Protein AF-A0A6A7A3P0-F1 (afdb_monomer)

Radius of gyration: 21.35 Å; Cα contacts (8 Å, |Δi|>4): 61; chains: 1; bounding box: 45×29×54 Å

pLDDT: mean 90.36, std 6.96, range [59.25, 97.75]

Secondary structure (DSSP, 8-state):
--HHHHHHHHHHTS-TTS---HHHHHHHTT--HHHHHHHHTTSS--HHHHHHHH-SS-HHHHHHHHHHHHHHHHTT-PPPHHHHHHHHHHHHTS-----

Nearest PDB structures (foldseek):
  2k9s-assembly1_A  TM=3.422E-01  e=1.144E+00  Escherichia coli K-12
  3f21-assembly1_B  TM=6.259E-01  e=5.442E+00  Homo sapiens
  3irq-assembly1_D  TM=6.171E-01  e=5.442E+00  Homo sapiens
  6twr-assembly1_B  TM=2.546E-01  e=6.135E+00  Bacillus subtilis

Structure (mmCIF, N/CA/C/O backbone):
data_AF-A0A6A7A3P0-F1
#
_entry.id   AF-A0A6A7A3P0-F1
#
loop_
_atom_site.group_PDB
_atom_site.id
_atom_site.type_symbol
_atom_site.label_atom_id
_atom_site.label_alt_id
_atom_site.label_comp_id
_atom_site.label_asym_id
_atom_site.label_entity_id
_atom_site.label_seq_id
_atom_site.pdbx_PDB_ins_code
_atom_site.Cartn_x
_atom_site.Cartn_y
_atom_site.Cartn_z
_atom_site.occupancy
_atom_site.B_iso_or_equiv
_atom_site.auth_seq_id
_atom_site.auth_comp_id
_atom_site.auth_asym_id
_atom_site.auth_atom_id
_atom_site.pdbx_PDB_model_num
ATOM 1 N N . MET A 1 1 ? -17.240 3.468 -0.785 1.00 70.06 1 MET A N 1
ATOM 2 C CA . MET A 1 1 ? -15.979 3.125 -0.093 1.00 70.06 1 MET A CA 1
ATOM 3 C C . MET A 1 1 ? -16.087 1.672 0.376 1.00 70.06 1 MET A C 1
ATOM 5 O O . MET A 1 1 ? -17.043 1.008 -0.001 1.00 70.06 1 MET A O 1
ATOM 9 N N . ASP A 1 2 ? -15.097 1.121 1.087 1.00 85.31 2 ASP A N 1
ATOM 10 C CA . ASP A 1 2 ? -15.272 -0.159 1.800 1.00 85.31 2 ASP A CA 1
ATOM 11 C C . ASP A 1 2 ? -16.327 0.060 2.909 1.00 85.31 2 ASP A C 1
ATOM 13 O O . ASP A 1 2 ? -16.173 1.029 3.655 1.00 85.31 2 ASP A O 1
ATOM 17 N N . PRO A 1 3 ? -17.375 -0.780 3.044 1.00 90.06 3 PRO A N 1
ATOM 18 C CA . PRO A 1 3 ? -18.427 -0.599 4.053 1.00 90.06 3 PRO A CA 1
ATOM 19 C C . PRO A 1 3 ? -17.899 -0.425 5.482 1.00 90.06 3 PRO A C 1
ATOM 21 O O . PRO A 1 3 ? -18.484 0.293 6.290 1.00 90.06 3 PRO A O 1
ATOM 24 N N . ILE A 1 4 ? -16.751 -1.036 5.803 1.00 90.69 4 ILE A N 1
ATOM 25 C CA . ILE A 1 4 ? -16.137 -0.876 7.126 1.00 90.69 4 ILE A CA 1
ATOM 26 C C . ILE A 1 4 ? -15.539 0.528 7.303 1.00 90.69 4 ILE A C 1
ATOM 28 O O . ILE A 1 4 ? -15.561 1.055 8.413 1.00 90.69 4 ILE A O 1
ATOM 32 N N . ASP A 1 5 ? -15.005 1.136 6.241 1.00 89.88 5 ASP A N 1
ATOM 33 C CA . ASP A 1 5 ? -14.476 2.503 6.306 1.00 89.88 5 ASP A CA 1
ATOM 34 C C . ASP A 1 5 ? -15.621 3.518 6.458 1.00 89.88 5 ASP A C 1
ATOM 36 O O . ASP A 1 5 ? -15.515 4.421 7.283 1.00 89.88 5 ASP A O 1
ATOM 40 N N . GLU A 1 6 ? -16.753 3.308 5.777 1.00 92.69 6 GLU A N 1
ATOM 41 C CA . GLU A 1 6 ? -17.962 4.139 5.936 1.00 92.69 6 GLU A CA 1
ATOM 42 C C . GLU A 1 6 ? -18.529 4.049 7.362 1.00 92.69 6 GLU A C 1
ATOM 44 O O . GLU A 1 6 ? -18.857 5.063 7.982 1.00 92.69 6 GLU A O 1
ATOM 49 N N . ALA A 1 7 ? -18.555 2.841 7.934 1.00 93.75 7 ALA A N 1
ATOM 50 C CA . ALA A 1 7 ? -18.944 2.637 9.325 1.00 93.75 7 ALA A CA 1
ATOM 51 C C . ALA A 1 7 ? -18.000 3.346 10.312 1.00 93.75 7 ALA A C 1
ATOM 53 O O . ALA A 1 7 ? -18.449 3.883 11.325 1.00 93.75 7 ALA A O 1
ATOM 54 N N . ILE A 1 8 ? -16.694 3.377 10.028 1.00 92.62 8 ILE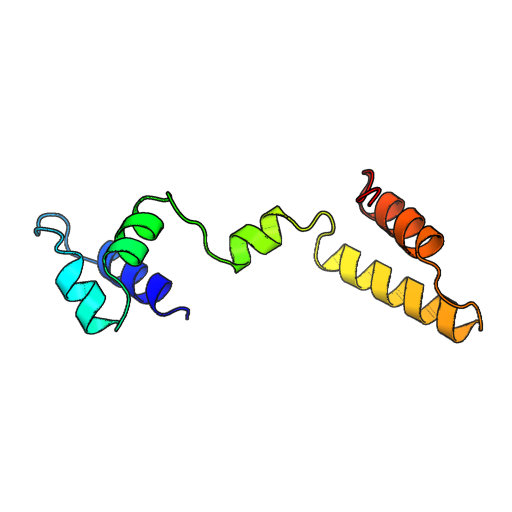 A N 1
ATOM 55 C CA . ILE A 1 8 ? -15.707 4.094 10.846 1.00 92.62 8 ILE A CA 1
ATOM 56 C C . ILE A 1 8 ? -15.905 5.608 10.747 1.00 92.62 8 ILE A C 1
ATOM 58 O O . ILE A 1 8 ? -15.856 6.287 11.773 1.00 92.62 8 ILE A O 1
ATOM 62 N N . GLU A 1 9 ? -16.152 6.144 9.552 1.00 93.31 9 GLU A N 1
ATOM 63 C CA . GLU A 1 9 ? -16.462 7.566 9.365 1.00 93.31 9 GLU A CA 1
ATOM 64 C C . GLU A 1 9 ? -17.706 7.968 10.165 1.00 93.31 9 GLU A C 1
ATOM 66 O O . GLU A 1 9 ? -17.655 8.930 10.932 1.00 93.31 9 GLU A O 1
ATOM 71 N N . ALA A 1 10 ? -18.777 7.172 10.100 1.00 93.00 10 ALA A N 1
ATOM 72 C CA . ALA A 1 10 ? -19.996 7.413 10.868 1.00 93.00 10 ALA A CA 1
ATOM 73 C C . ALA A 1 10 ? -19.766 7.376 12.393 1.00 93.00 10 ALA A C 1
ATOM 75 O O . ALA A 1 10 ? -20.330 8.190 13.127 1.00 93.00 10 ALA A O 1
ATOM 76 N N . ILE A 1 11 ? -18.918 6.463 12.882 1.00 92.69 11 ILE A N 1
ATOM 77 C CA . ILE A 1 11 ? -18.525 6.404 14.299 1.00 92.69 11 ILE A CA 1
ATOM 78 C C . ILE A 1 11 ? -17.743 7.659 14.711 1.00 92.69 11 ILE A C 1
ATOM 80 O O . ILE A 1 11 ? -17.964 8.181 15.806 1.00 92.69 11 ILE A O 1
ATOM 84 N N . ASN A 1 12 ? -16.850 8.147 13.849 1.00 91.06 12 ASN A N 1
ATOM 85 C CA . ASN A 1 12 ? -16.018 9.323 14.112 1.00 91.06 12 ASN A CA 1
ATOM 86 C C . ASN A 1 12 ? -16.798 10.645 14.033 1.00 91.06 12 ASN A C 1
ATOM 88 O O . ASN A 1 12 ? -16.409 11.614 14.680 1.00 91.06 12 ASN A O 1
ATOM 92 N N . SER A 1 13 ? -17.888 10.698 13.261 1.00 91.12 13 SER A N 1
ATOM 93 C CA . SER A 1 13 ? -18.754 11.880 13.129 1.00 91.12 13 SER A CA 1
ATOM 94 C C . SER A 1 13 ? -19.841 12.002 14.207 1.00 91.12 13 SER A C 1
ATOM 96 O O . SER A 1 13 ? -20.572 12.991 14.210 1.00 91.12 13 SER A O 1
ATOM 98 N N . ARG A 1 14 ? -19.971 11.028 15.118 1.00 88.94 14 ARG A N 1
ATOM 99 C CA . ARG A 1 14 ? -20.936 11.080 16.231 1.00 88.94 14 ARG A CA 1
ATOM 100 C C . ARG A 1 14 ? -20.624 12.227 17.203 1.00 88.94 14 ARG A C 1
ATOM 102 O O . ARG A 1 14 ? -19.463 12.544 17.457 1.00 88.94 14 ARG A O 1
ATOM 109 N N . GLU A 1 15 ? -21.670 12.780 17.819 1.00 82.69 15 GLU A N 1
ATOM 110 C CA . GLU A 1 15 ? -21.533 13.775 18.882 1.00 82.69 15 GLU A CA 1
ATOM 111 C C . GLU A 1 15 ? -20.703 13.241 20.074 1.00 82.69 15 GLU A C 1
ATOM 113 O O . GLU A 1 15 ? -20.946 12.133 20.581 1.00 82.69 15 GLU A O 1
ATOM 118 N N . PRO A 1 16 ? -19.704 14.009 20.550 1.00 75.38 16 PRO A N 1
ATOM 119 C CA . PRO A 1 16 ? -18.911 13.614 21.702 1.00 75.38 16 PRO A CA 1
ATOM 120 C C . PRO A 1 16 ? -19.780 13.613 22.967 1.00 75.38 16 PRO A C 1
ATOM 122 O O . PRO A 1 16 ? -20.183 14.664 23.454 1.00 75.38 16 PRO A O 1
ATOM 125 N N . GLY A 1 17 ? -20.036 12.429 23.524 1.00 75.62 17 GLY A N 1
ATOM 126 C CA . GLY A 1 17 ? -20.788 12.264 24.776 1.00 75.62 17 GLY A CA 1
ATOM 127 C C . GLY A 1 17 ? -21.761 11.089 24.766 1.00 75.62 17 GLY A C 1
ATOM 128 O O . GLY A 1 17 ? -21.995 10.488 25.813 1.00 75.62 17 GLY A O 1
ATOM 129 N N . ASP A 1 18 ? -22.247 10.696 23.588 1.00 79.19 18 ASP A N 1
ATOM 130 C CA . ASP A 1 18 ? -23.119 9.527 23.456 1.00 79.19 18 ASP A CA 1
ATOM 131 C C . ASP A 1 18 ? -22.371 8.226 23.760 1.00 79.19 18 ASP A C 1
ATOM 133 O O . ASP A 1 18 ? -21.143 8.187 23.770 1.00 79.19 18 ASP A O 1
ATOM 137 N N . LYS A 1 19 ? -23.069 7.118 24.003 1.00 85.38 19 LYS A N 1
ATOM 138 C CA . LYS A 1 19 ? -22.418 5.811 24.173 1.00 85.38 19 LYS A CA 1
ATOM 139 C C . LYS A 1 19 ? -22.153 5.186 22.803 1.00 85.38 19 LYS A C 1
ATOM 141 O O . LYS A 1 19 ? -23.079 5.001 22.028 1.00 85.38 19 LYS A O 1
ATOM 146 N N . LEU A 1 20 ? -20.907 4.800 22.517 1.00 87.12 20 LEU A N 1
ATOM 147 C CA . LEU A 1 20 ? -20.588 4.071 21.284 1.00 87.12 20 LEU A CA 1
ATOM 148 C C . LEU A 1 20 ? -21.079 2.621 21.372 1.00 87.12 20 LEU A C 1
ATOM 150 O O . LEU A 1 20 ? -20.536 1.830 22.150 1.00 87.12 20 LEU A O 1
ATOM 154 N N . VAL A 1 21 ? -22.052 2.257 20.539 1.00 92.69 21 VAL A N 1
ATOM 155 C CA . VAL A 1 21 ? -22.534 0.880 20.395 1.00 92.69 21 VAL A CA 1
ATOM 156 C C . VAL A 1 21 ? -22.159 0.362 19.008 1.00 92.69 21 VAL A C 1
ATOM 158 O O . VAL A 1 21 ? -22.862 0.588 18.036 1.00 92.69 21 VAL A O 1
ATOM 161 N N . TYR A 1 22 ? -21.050 -0.380 18.905 1.00 93.50 22 TYR A N 1
ATOM 162 C CA . TYR A 1 22 ? -20.575 -0.910 17.614 1.00 93.50 22 TYR A CA 1
ATOM 163 C C . TYR A 1 22 ? -21.601 -1.780 16.877 1.00 93.50 22 TYR A C 1
ATOM 165 O O . TYR A 1 22 ? -21.512 -1.890 15.663 1.00 93.50 22 TYR A O 1
ATOM 173 N N . GLN A 1 23 ? -22.535 -2.415 17.594 1.00 94.25 23 GLN A N 1
ATOM 174 C CA . GLN A 1 23 ? -23.553 -3.275 16.990 1.00 94.25 23 GLN A CA 1
ATOM 175 C C . GLN A 1 23 ? -24.496 -2.488 16.071 1.00 94.25 23 GLN A C 1
ATOM 177 O O . GLN A 1 23 ? -24.785 -2.953 14.983 1.00 94.25 23 GLN A O 1
ATOM 182 N N . GLU A 1 24 ? -24.903 -1.278 16.463 1.00 93.94 24 GLU A N 1
ATOM 183 C CA . GLU A 1 24 ? -25.840 -0.458 15.681 1.00 93.94 24 GLU A CA 1
ATOM 184 C C . GLU A 1 24 ? -25.236 -0.063 14.330 1.00 93.94 24 GLU A C 1
ATOM 186 O O . GLU A 1 24 ? -25.872 -0.190 13.289 1.00 93.94 24 GLU A O 1
ATOM 191 N N . TYR A 1 25 ? -23.964 0.339 14.343 1.00 94.25 25 TYR A N 1
ATOM 192 C CA . TYR A 1 25 ? -23.214 0.639 13.126 1.00 94.25 25 TYR A CA 1
ATOM 193 C C . TYR A 1 25 ? -22.936 -0.629 12.312 1.00 94.25 25 TYR A C 1
ATOM 195 O O . TYR A 1 25 ? -23.047 -0.616 11.093 1.00 94.25 25 TYR A O 1
ATOM 203 N N . ALA A 1 26 ? -22.598 -1.738 12.970 1.00 95.56 26 ALA A N 1
ATOM 204 C CA . ALA A 1 26 ? -22.363 -3.009 12.295 1.00 95.56 26 ALA A CA 1
ATOM 205 C C . ALA A 1 26 ? -23.604 -3.494 11.531 1.00 95.56 26 ALA A C 1
ATOM 207 O O . ALA A 1 26 ? -23.493 -3.859 10.365 1.00 95.56 26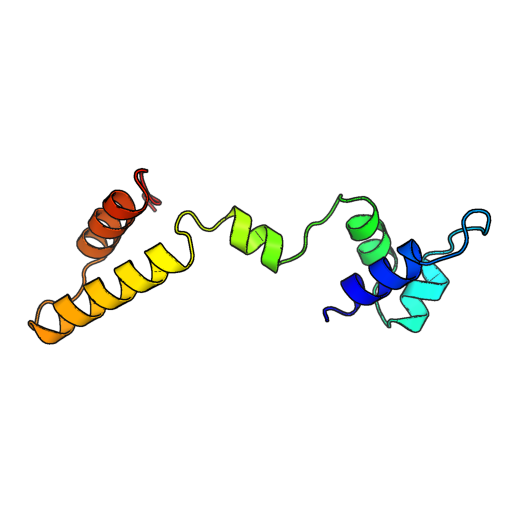 ALA A O 1
ATOM 208 N N . ASP A 1 27 ? -24.777 -3.421 12.161 1.00 95.88 27 ASP A N 1
ATOM 209 C CA . ASP A 1 27 ? -26.047 -3.813 11.554 1.00 95.88 27 ASP A CA 1
ATOM 210 C C . ASP A 1 27 ? -26.447 -2.846 10.426 1.00 95.88 27 ASP A C 1
ATOM 212 O O . ASP A 1 27 ? -26.880 -3.292 9.367 1.00 95.88 27 ASP A O 1
ATOM 216 N N . PHE A 1 28 ? -26.254 -1.532 10.609 1.00 94.19 28 PHE A N 1
ATOM 217 C CA . PHE A 1 28 ? -26.580 -0.521 9.595 1.00 94.19 28 PHE A CA 1
ATOM 218 C C . PHE A 1 28 ? -25.726 -0.641 8.325 1.00 94.19 28 PHE A C 1
ATOM 220 O O . PHE A 1 28 ? -26.239 -0.481 7.220 1.00 94.19 28 PHE A O 1
ATOM 227 N N . PHE A 1 29 ? -24.429 -0.916 8.480 1.00 94.25 29 PHE A N 1
ATOM 228 C CA . PHE A 1 29 ? -23.484 -1.041 7.365 1.00 94.25 29 PHE A CA 1
ATOM 229 C C . PHE A 1 29 ? -23.300 -2.490 6.883 1.00 94.25 29 PHE A C 1
ATOM 231 O O . PHE A 1 29 ? -22.459 -2.738 6.022 1.00 94.25 29 PHE A O 1
ATOM 238 N N . GLU A 1 30 ? -24.060 -3.445 7.433 1.00 95.19 30 GLU A N 1
ATOM 239 C CA . GLU A 1 30 ? -23.971 -4.883 7.132 1.00 95.19 30 GLU A CA 1
ATOM 240 C C . GLU A 1 30 ? -22.542 -5.457 7.272 1.00 95.19 30 GLU A C 1
ATOM 242 O O . GLU A 1 30 ? -22.090 -6.297 6.489 1.00 95.19 30 GLU A O 1
ATOM 247 N N . VAL A 1 31 ? -21.804 -5.012 8.294 1.00 94.12 31 VAL A N 1
ATOM 248 C CA . VAL A 1 31 ? -20.431 -5.457 8.581 1.00 94.12 31 VAL A CA 1
ATOM 249 C C . VAL A 1 31 ? -20.355 -6.255 9.875 1.00 94.12 31 VAL A C 1
ATOM 251 O O . VAL A 1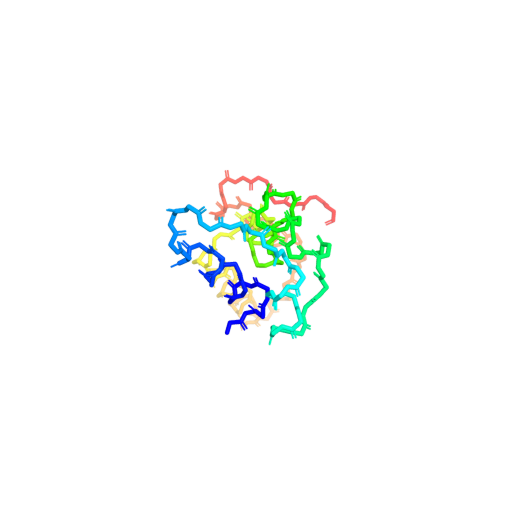 31 ? -21.118 -6.050 10.812 1.00 94.12 31 VAL A O 1
ATOM 254 N N . ASP A 1 32 ? -19.373 -7.149 9.982 1.00 95.25 32 ASP A N 1
ATOM 255 C CA . ASP A 1 32 ? -19.130 -7.854 11.237 1.00 95.25 32 ASP A CA 1
ATOM 256 C C . ASP A 1 32 ? -18.671 -6.885 12.345 1.00 95.25 32 ASP A C 1
ATOM 258 O O . ASP A 1 32 ? -17.676 -6.158 12.215 1.00 95.25 32 ASP A O 1
ATOM 262 N N . ARG A 1 33 ? -19.363 -6.926 13.488 1.00 95.38 33 ARG A N 1
ATOM 263 C CA . ARG A 1 33 ? -19.100 -6.051 14.639 1.00 95.38 33 ARG A CA 1
ATOM 264 C C . ARG A 1 33 ? -17.675 -6.185 15.171 1.00 95.38 33 ARG A C 1
ATOM 266 O O . ARG A 1 33 ? -17.091 -5.201 15.636 1.00 95.38 33 ARG A O 1
ATOM 273 N N . SER A 1 34 ? -17.120 -7.399 15.173 1.00 94.38 34 SER A N 1
ATOM 274 C CA . SER A 1 34 ? -15.772 -7.633 15.699 1.00 94.38 34 SER A CA 1
ATOM 275 C C . SER A 1 34 ? -14.709 -7.014 14.789 1.00 94.38 34 SER A C 1
ATOM 277 O O . SER A 1 34 ? -13.783 -6.366 15.278 1.00 94.38 34 SER A O 1
ATOM 279 N N . THR A 1 35 ? -14.916 -7.110 13.478 1.00 92.81 35 THR A N 1
ATOM 280 C CA . THR A 1 35 ? -14.075 -6.520 12.436 1.00 92.81 35 THR A CA 1
ATOM 281 C C . THR A 1 35 ? -14.106 -4.996 12.507 1.00 92.81 35 THR A C 1
ATOM 283 O O . THR A 1 35 ? -13.051 -4.358 12.545 1.00 92.81 35 THR A O 1
ATOM 286 N N . LEU A 1 36 ? -15.301 -4.408 12.621 1.00 93.88 36 LEU A N 1
ATOM 287 C CA . LEU A 1 36 ? -15.476 -2.963 12.773 1.00 93.88 36 LEU A CA 1
ATOM 288 C C . LEU A 1 36 ? -14.729 -2.430 14.005 1.00 93.88 36 LEU A C 1
ATOM 290 O O . LEU A 1 36 ? -13.950 -1.481 13.913 1.00 93.88 36 LEU A O 1
ATOM 294 N N . SER A 1 37 ? -14.897 -3.088 15.156 1.00 93.75 37 SER A N 1
ATOM 295 C CA . SER A 1 37 ? -14.220 -2.695 16.394 1.00 93.75 37 SER A CA 1
ATOM 296 C C . SER A 1 37 ? -12.696 -2.824 16.303 1.00 93.75 37 SER A C 1
ATOM 298 O O . SER A 1 37 ? -11.967 -1.955 16.785 1.00 93.75 37 SER A O 1
ATOM 300 N N . GLN A 1 38 ? -12.180 -3.890 15.687 1.00 92.38 38 GLN A N 1
ATOM 301 C CA . GLN A 1 38 ? -10.737 -4.071 15.520 1.00 92.38 38 GLN A CA 1
ATOM 302 C C . GLN A 1 38 ? -10.128 -3.009 14.601 1.00 92.38 38 GLN A C 1
ATOM 304 O O . GLN A 1 38 ? -9.068 -2.472 14.932 1.00 92.38 38 GLN A O 1
ATOM 309 N N . ARG A 1 39 ? -10.796 -2.677 13.490 1.00 91.00 39 ARG A N 1
ATOM 310 C CA . ARG A 1 39 ? -10.321 -1.674 12.527 1.00 91.00 39 ARG A CA 1
ATOM 311 C C . ARG A 1 39 ? -10.388 -0.256 13.098 1.00 91.00 39 ARG A C 1
ATOM 313 O O . ARG A 1 39 ? -9.394 0.455 13.018 1.00 91.00 39 ARG A O 1
ATOM 320 N N . HIS A 1 40 ? -11.471 0.107 13.792 1.00 91.38 40 HIS A N 1
ATOM 321 C CA . HIS A 1 40 ? -11.582 1.398 14.488 1.00 91.38 40 HIS A CA 1
ATOM 322 C C . HIS A 1 40 ? -10.503 1.585 15.572 1.00 91.38 40 HIS A C 1
ATOM 324 O O . HIS A 1 40 ? -9.927 2.657 15.708 1.00 91.38 40 HIS A O 1
ATOM 330 N N . ASN A 1 41 ? -10.154 0.520 16.304 1.00 90.44 41 ASN A N 1
ATOM 331 C CA . ASN A 1 41 ? -9.090 0.558 17.316 1.00 90.44 41 ASN A CA 1
ATOM 332 C C . ASN A 1 41 ? -7.667 0.397 16.737 1.00 90.44 41 ASN A C 1
ATOM 334 O O . ASN A 1 41 ? -6.724 0.183 17.499 1.00 90.44 41 ASN A O 1
ATOM 338 N N . GLY A 1 42 ? -7.500 0.402 15.411 1.00 86.69 42 GLY A N 1
ATOM 339 C CA . GLY A 1 42 ? -6.195 0.267 14.756 1.00 86.69 42 GLY A CA 1
ATOM 340 C C . GLY A 1 42 ? -5.532 -1.111 14.890 1.00 86.69 42 GLY A C 1
ATOM 341 O O . GLY A 1 42 ? -4.361 -1.257 14.548 1.00 86.69 42 GLY A O 1
ATOM 342 N N . ARG A 1 43 ? -6.250 -2.142 15.363 1.00 87.31 43 ARG A N 1
ATOM 343 C CA . ARG A 1 43 ? -5.727 -3.523 15.435 1.00 87.31 43 ARG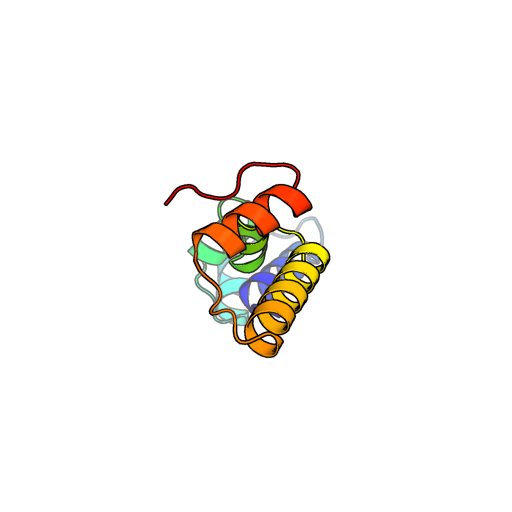 A CA 1
ATOM 344 C C . ARG A 1 43 ? -5.614 -4.169 14.058 1.00 87.31 43 ARG A C 1
ATOM 346 O O . ARG A 1 43 ? -4.759 -5.024 13.849 1.00 87.31 43 ARG A O 1
ATOM 353 N N . GLN A 1 44 ? -6.480 -3.764 13.134 1.00 82.94 44 GLN A N 1
ATOM 354 C CA . GLN A 1 44 ? -6.481 -4.217 11.752 1.00 82.94 44 GLN A CA 1
ATOM 355 C C . GLN A 1 44 ? -6.350 -3.012 10.825 1.00 82.94 44 GLN A C 1
ATOM 357 O O . GLN A 1 44 ? -7.019 -2.002 11.016 1.00 82.94 44 GLN A O 1
ATOM 362 N N . THR A 1 45 ? -5.498 -3.129 9.808 1.00 79.19 45 THR A N 1
ATOM 363 C CA . THR A 1 45 ? -5.365 -2.121 8.751 1.00 79.19 45 THR A CA 1
ATOM 364 C C . THR A 1 45 ? -6.104 -2.582 7.493 1.00 79.19 45 THR A C 1
ATOM 366 O O . THR A 1 45 ? -6.330 -3.786 7.310 1.00 79.19 45 THR A O 1
ATOM 369 N N . SER A 1 46 ? -6.505 -1.645 6.633 1.00 80.75 46 SER A N 1
ATOM 370 C CA . SER A 1 46 ? -7.195 -1.984 5.387 1.00 80.75 46 SER A CA 1
ATOM 371 C C . SER A 1 46 ? -6.296 -2.811 4.463 1.00 80.75 46 SER A C 1
ATOM 373 O O . SER A 1 46 ? -5.065 -2.801 4.548 1.00 80.75 46 SER A O 1
ATOM 375 N N . ARG A 1 47 ? -6.895 -3.560 3.532 1.00 81.25 47 ARG A N 1
ATOM 376 C CA . ARG A 1 47 ? -6.101 -4.338 2.564 1.00 81.25 47 ARG A CA 1
ATOM 377 C C . ARG A 1 47 ? -5.205 -3.427 1.722 1.00 81.25 47 ARG A C 1
ATOM 379 O O . ARG A 1 47 ? -4.079 -3.808 1.421 1.00 81.25 47 ARG A O 1
ATOM 386 N N . ASN A 1 48 ? -5.686 -2.228 1.397 1.00 80.00 48 ASN A N 1
ATOM 387 C CA . ASN A 1 48 ? -4.955 -1.252 0.597 1.00 80.00 48 ASN A CA 1
ATOM 388 C C . ASN A 1 48 ? -3.781 -0.650 1.368 1.00 80.00 48 ASN A C 1
ATOM 390 O O . ASN A 1 48 ? -2.686 -0.595 0.820 1.00 80.00 48 ASN A O 1
ATOM 394 N N . THR A 1 49 ? -3.961 -0.273 2.638 1.00 82.69 49 THR A N 1
ATOM 395 C CA . THR A 1 49 ? -2.848 0.239 3.455 1.00 82.69 49 THR A CA 1
ATOM 396 C C . THR A 1 49 ? -1.803 -0.840 3.693 1.00 82.69 49 THR A C 1
ATOM 398 O O . THR A 1 49 ? -0.610 -0.574 3.579 1.00 82.69 49 THR A O 1
ATOM 401 N N . LYS A 1 50 ? -2.231 -2.088 3.927 1.00 85.94 50 LYS A N 1
ATOM 402 C CA . LYS A 1 50 ? -1.314 -3.228 4.003 1.00 85.94 50 LYS A CA 1
ATOM 403 C C . LYS A 1 50 ? -0.552 -3.427 2.691 1.00 85.94 50 LYS A C 1
ATOM 405 O O . LYS A 1 50 ? 0.655 -3.626 2.734 1.00 85.94 50 LYS A O 1
ATOM 410 N N . LYS A 1 51 ? -1.237 -3.377 1.543 1.00 84.81 51 LYS A N 1
ATOM 411 C CA . LYS A 1 51 ? -0.608 -3.522 0.223 1.00 84.81 51 LYS A CA 1
ATOM 412 C C . LYS A 1 51 ? 0.413 -2.410 -0.022 1.00 84.81 51 LYS A C 1
ATOM 414 O O . LYS A 1 51 ? 1.539 -2.717 -0.387 1.00 84.81 51 LYS A O 1
ATOM 419 N N . ALA A 1 52 ? 0.047 -1.160 0.251 1.00 83.38 52 ALA A N 1
ATOM 420 C CA . ALA A 1 52 ? 0.937 -0.013 0.107 1.00 83.38 52 ALA A CA 1
ATOM 421 C C . ALA A 1 52 ? 2.169 -0.129 1.018 1.00 83.38 52 ALA A C 1
ATOM 423 O O . ALA A 1 52 ? 3.284 0.076 0.564 1.00 83.38 52 ALA A O 1
ATOM 424 N N . ALA A 1 53 ? 1.994 -0.552 2.275 1.00 84.62 53 ALA A N 1
ATOM 425 C CA . ALA A 1 53 ? 3.109 -0.781 3.197 1.00 84.62 53 ALA A CA 1
ATOM 426 C C . ALA A 1 53 ? 4.016 -1.961 2.791 1.00 84.62 53 ALA A C 1
ATOM 428 O O . ALA A 1 53 ? 5.150 -2.053 3.251 1.00 84.62 53 ALA A O 1
ATOM 429 N N . GLN A 1 54 ? 3.515 -2.888 1.970 1.00 85.75 54 GLN A N 1
ATOM 430 C CA . GLN A 1 54 ? 4.277 -4.025 1.447 1.00 85.75 54 GLN A CA 1
ATOM 431 C C . GLN A 1 54 ? 4.968 -3.726 0.109 1.00 85.75 54 GLN A C 1
ATOM 433 O O . GLN A 1 54 ? 5.904 -4.440 -0.256 1.00 85.75 54 GLN A O 1
ATOM 438 N N . GLN A 1 55 ? 4.512 -2.714 -0.632 1.00 87.69 55 GLN A N 1
ATOM 439 C CA . GLN A 1 55 ? 5.131 -2.297 -1.885 1.00 87.69 55 GLN A CA 1
ATOM 440 C C . GLN A 1 55 ? 6.445 -1.567 -1.598 1.00 87.69 55 GLN A C 1
ATOM 442 O O . GLN A 1 55 ? 6.480 -0.564 -0.894 1.00 87.69 55 GLN A O 1
ATOM 447 N N . LYS A 1 56 ? 7.536 -2.090 -2.164 1.00 89.75 56 LYS A N 1
ATOM 448 C CA . LYS A 1 56 ? 8.857 -1.444 -2.129 1.00 89.75 56 LYS A CA 1
ATOM 449 C C . LYS A 1 56 ? 8.999 -0.343 -3.173 1.00 89.75 56 LYS A C 1
ATOM 451 O O . LYS A 1 56 ? 9.747 0.605 -2.980 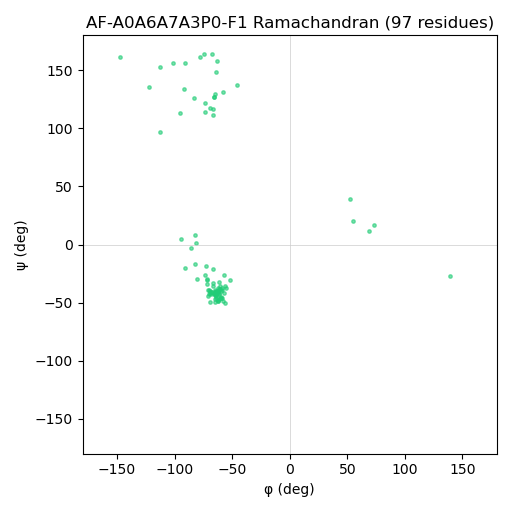1.00 89.75 56 LYS A O 1
ATOM 456 N N . LEU A 1 57 ? 8.291 -0.502 -4.288 1.00 92.12 57 LEU A N 1
ATOM 457 C CA . LEU A 1 57 ? 8.237 0.480 -5.356 1.00 92.12 57 LEU A CA 1
ATOM 458 C C . LEU A 1 57 ? 7.055 1.409 -5.109 1.00 92.12 57 LEU A C 1
ATOM 460 O O . LEU A 1 57 ? 5.950 0.956 -4.808 1.00 92.12 57 LEU A O 1
ATOM 464 N N . ASN A 1 58 ? 7.287 2.707 -5.249 1.00 91.06 58 ASN A N 1
ATOM 465 C CA . ASN A 1 58 ? 6.205 3.672 -5.338 1.00 91.06 58 ASN A CA 1
ATOM 466 C C . ASN A 1 58 ? 5.535 3.592 -6.732 1.00 91.06 58 ASN A C 1
ATOM 468 O O . ASN A 1 58 ? 6.122 3.036 -7.662 1.00 91.06 58 ASN A O 1
ATOM 472 N N . PRO A 1 59 ? 4.329 4.158 -6.915 1.00 91.88 59 PRO A N 1
ATOM 473 C CA . PRO A 1 59 ? 3.603 4.053 -8.183 1.00 91.88 59 PRO A CA 1
ATOM 474 C C . PRO A 1 59 ? 4.378 4.553 -9.413 1.00 91.88 59 PRO A C 1
ATOM 476 O O . PRO A 1 59 ? 4.271 3.958 -10.480 1.00 91.88 59 PRO A O 1
ATOM 479 N N . GLN A 1 60 ? 5.192 5.603 -9.267 1.00 93.56 60 GLN A N 1
ATOM 480 C CA . GLN A 1 60 ? 6.016 6.132 -10.359 1.00 93.56 60 GLN A CA 1
ATOM 481 C C . GLN A 1 60 ? 7.139 5.153 -10.736 1.00 93.56 60 GLN A C 1
ATOM 483 O O . GLN A 1 60 ? 7.394 4.915 -11.912 1.00 93.56 60 GLN A O 1
ATOM 488 N N . GLN A 1 61 ? 7.784 4.535 -9.746 1.00 94.81 61 GLN A N 1
ATOM 489 C CA . GLN A 1 61 ? 8.795 3.502 -9.977 1.00 94.81 61 GLN A CA 1
ATOM 490 C C . GLN A 1 61 ? 8.184 2.235 -10.599 1.00 94.81 61 GLN A C 1
ATOM 492 O O . GLN A 1 61 ? 8.817 1.592 -11.434 1.00 94.81 61 GLN A O 1
ATOM 497 N N . GLU A 1 62 ? 6.957 1.860 -10.221 1.00 94.62 62 GLU A N 1
ATOM 498 C CA . GLU A 1 62 ? 6.243 0.756 -10.876 1.00 94.62 62 GLU A CA 1
ATOM 499 C C . GLU A 1 62 ? 5.994 1.062 -12.363 1.00 94.62 62 GLU A C 1
ATOM 501 O O . GLU A 1 62 ? 6.202 0.186 -13.202 1.00 94.62 62 GLU A O 1
ATOM 506 N N . GLU A 1 63 ? 5.631 2.301 -12.708 1.00 96.62 63 GLU A N 1
ATOM 507 C CA . GLU A 1 63 ? 5.467 2.739 -14.100 1.00 96.62 63 GLU A CA 1
ATOM 508 C C . GLU A 1 63 ? 6.789 2.683 -14.883 1.00 96.62 63 GLU A C 1
ATOM 510 O O . GLU A 1 63 ? 6.837 2.130 -15.983 1.00 96.62 63 GLU A O 1
ATOM 515 N N . GLU A 1 64 ? 7.892 3.154 -14.296 1.00 96.81 64 GLU A N 1
ATOM 516 C CA . GLU A 1 64 ? 9.224 3.040 -14.904 1.00 96.81 64 GLU A CA 1
ATOM 517 C C . GLU A 1 64 ? 9.634 1.579 -15.145 1.00 96.81 64 GLU A C 1
ATOM 519 O O . GLU A 1 64 ? 10.195 1.251 -16.196 1.00 96.81 64 GLU A O 1
ATOM 524 N N . LEU A 1 65 ? 9.327 0.676 -14.207 1.00 96.56 65 LEU A N 1
ATOM 525 C CA . LEU A 1 65 ? 9.585 -0.754 -14.368 1.00 96.56 65 LEU A CA 1
ATOM 526 C C . LEU A 1 65 ? 8.765 -1.357 -15.518 1.00 96.56 65 LEU A C 1
ATOM 528 O O . LEU A 1 65 ? 9.291 -2.179 -16.273 1.00 96.56 65 LEU A O 1
ATOM 532 N N . VAL A 1 66 ? 7.501 -0.952 -15.673 1.00 97.12 66 VAL A N 1
ATOM 533 C CA . VAL A 1 66 ? 6.649 -1.384 -16.793 1.00 97.12 66 VAL A CA 1
ATOM 534 C C . VAL A 1 66 ? 7.240 -0.917 -18.120 1.00 97.12 66 VAL A C 1
ATOM 536 O O . VAL A 1 66 ? 7.442 -1.741 -19.013 1.00 97.12 66 VAL A O 1
ATOM 539 N N . LEU A 1 67 ? 7.611 0.362 -18.229 1.00 97.75 67 LEU A N 1
ATOM 540 C CA . LEU A 1 67 ? 8.231 0.917 -19.437 1.00 97.75 67 LEU A CA 1
ATOM 541 C C . LEU A 1 67 ? 9.530 0.189 -19.806 1.00 97.75 67 LEU A C 1
ATOM 543 O O . LEU A 1 67 ? 9.780 -0.084 -20.983 1.00 97.75 67 LEU A O 1
ATOM 547 N N . TYR A 1 68 ? 10.340 -0.173 -18.810 1.00 97.25 68 TYR A N 1
ATOM 548 C CA . TYR A 1 68 ? 11.541 -0.978 -19.017 1.00 97.25 68 TYR A CA 1
ATOM 549 C C . TYR A 1 68 ? 11.219 -2.369 -19.586 1.00 97.25 68 TYR A C 1
ATOM 551 O O . TYR A 1 68 ? 11.826 -2.789 -20.572 1.00 97.25 68 TYR A O 1
ATOM 559 N N . ILE A 1 69 ? 10.242 -3.081 -19.015 1.00 97.31 69 ILE A N 1
ATOM 560 C CA . ILE A 1 69 ? 9.822 -4.414 -19.487 1.00 97.31 69 ILE A CA 1
ATOM 561 C C . ILE A 1 69 ? 9.272 -4.353 -20.921 1.00 97.31 69 ILE A C 1
ATOM 563 O O . ILE A 1 69 ? 9.559 -5.231 -21.746 1.00 97.31 69 ILE A O 1
ATOM 567 N N . GLU A 1 70 ? 8.502 -3.315 -21.241 1.00 97.19 70 GLU A N 1
ATOM 568 C CA . GLU A 1 70 ? 7.985 -3.086 -22.590 1.00 97.19 70 GLU A CA 1
ATOM 569 C C . GLU A 1 70 ? 9.105 -2.813 -23.599 1.00 97.19 70 GLU A C 1
ATOM 571 O O . GLU A 1 70 ? 9.085 -3.361 -24.704 1.00 97.19 70 GLU A O 1
ATOM 576 N N . ASP A 1 71 ? 10.107 -2.011 -23.230 1.00 96.94 71 ASP A N 1
ATOM 577 C CA . ASP A 1 71 ? 11.275 -1.734 -24.070 1.00 96.94 71 ASP A CA 1
ATOM 578 C C . ASP A 1 71 ? 12.107 -2.999 -24.336 1.00 96.94 71 ASP A C 1
ATOM 580 O O . ASP A 1 71 ? 12.483 -3.249 -25.484 1.00 96.94 71 ASP A O 1
ATOM 584 N N . LEU A 1 72 ? 12.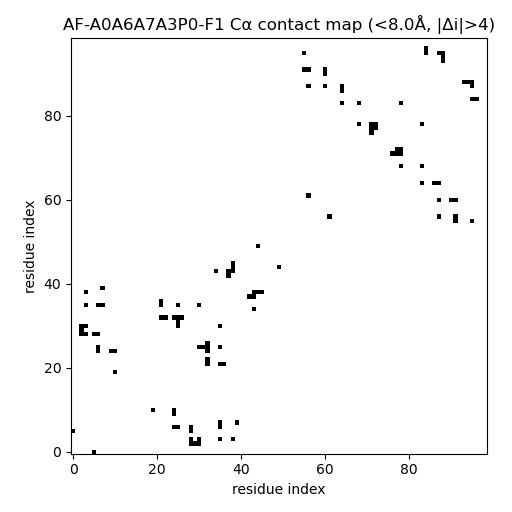316 -3.851 -23.324 1.00 96.25 72 LEU A N 1
ATOM 585 C CA . LEU A 1 72 ? 12.955 -5.159 -23.508 1.00 96.25 72 LEU A CA 1
ATOM 586 C C . LEU A 1 72 ? 12.203 -6.003 -24.540 1.00 96.25 72 LEU A C 1
ATOM 588 O O . LEU A 1 72 ? 12.790 -6.477 -25.517 1.00 96.25 72 LEU A O 1
ATOM 592 N N . THR A 1 73 ? 10.888 -6.119 -24.361 1.00 95.00 73 THR A N 1
ATOM 593 C CA . THR A 1 73 ? 10.025 -6.911 -25.242 1.00 95.00 73 THR A CA 1
ATOM 594 C C . THR A 1 73 ? 10.053 -6.369 -26.673 1.00 95.00 73 THR A C 1
ATOM 596 O O . THR A 1 73 ? 10.189 -7.139 -27.625 1.00 95.00 73 THR A O 1
ATOM 599 N N . ARG A 1 74 ? 10.013 -5.040 -26.846 1.00 96.69 74 ARG A N 1
ATOM 600 C CA . ARG A 1 74 ? 10.099 -4.370 -28.156 1.00 96.69 74 ARG A CA 1
ATOM 601 C C . ARG A 1 74 ? 11.424 -4.643 -28.871 1.00 96.69 74 ARG A C 1
ATOM 603 O O . ARG A 1 74 ? 11.450 -4.722 -30.096 1.00 96.69 74 ARG A O 1
ATOM 610 N N . ARG A 1 75 ? 12.514 -4.815 -28.120 1.00 96.25 75 ARG A N 1
ATOM 611 C CA . ARG A 1 75 ? 13.846 -5.167 -28.644 1.00 96.25 75 ARG A CA 1
ATOM 612 C C . ARG A 1 75 ? 14.013 -6.663 -28.927 1.00 96.25 75 ARG A C 1
ATOM 614 O O . ARG A 1 75 ? 15.094 -7.079 -29.332 1.00 96.25 75 ARG A O 1
ATOM 621 N N . GLY A 1 76 ? 12.976 -7.474 -28.707 1.00 95.38 76 GLY A N 1
ATOM 622 C CA . GLY A 1 76 ? 13.050 -8.930 -28.831 1.00 95.38 76 GLY A CA 1
ATOM 623 C C . GLY A 1 76 ? 13.827 -9.598 -27.694 1.00 95.38 76 GLY A C 1
ATOM 624 O O . GLY A 1 76 ? 14.237 -10.749 -27.832 1.00 95.38 76 GLY A O 1
ATOM 625 N N . LEU A 1 77 ? 14.042 -8.891 -26.579 1.00 95.19 77 LEU A N 1
ATOM 626 C CA . LEU A 1 77 ? 14.673 -9.432 -25.382 1.00 95.19 77 LEU A CA 1
ATOM 627 C C . LEU A 1 77 ? 13.577 -9.890 -24.410 1.00 95.19 77 LEU A C 1
ATOM 629 O O . LEU A 1 77 ? 12.840 -9.052 -23.889 1.00 95.19 77 LEU A O 1
ATOM 633 N N . PRO A 1 78 ? 13.440 -11.199 -24.142 1.00 93.94 78 PRO A N 1
ATOM 634 C CA . PRO A 1 78 ? 12.462 -11.671 -23.176 1.00 93.94 78 PRO A CA 1
ATOM 635 C C . PRO A 1 78 ? 12.841 -11.166 -21.771 1.00 93.94 78 PRO A C 1
ATOM 637 O O . PRO A 1 78 ? 13.975 -11.388 -21.335 1.00 93.94 78 PRO A O 1
ATO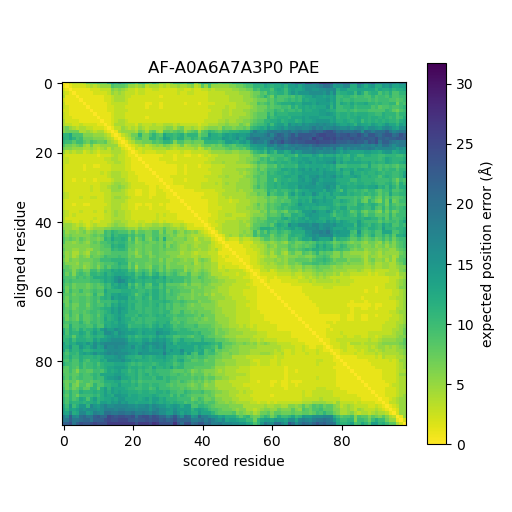M 640 N N . PRO A 1 79 ? 11.927 -10.501 -21.042 1.00 94.00 79 PRO A N 1
ATOM 641 C CA . PRO A 1 79 ? 12.214 -10.008 -19.701 1.00 94.00 79 PRO A CA 1
ATOM 642 C C . PRO A 1 79 ? 12.429 -11.187 -18.747 1.00 94.00 79 PRO A C 1
ATOM 644 O O . PRO A 1 79 ? 11.523 -11.985 -18.499 1.00 94.00 79 PRO A O 1
ATOM 647 N N . THR A 1 80 ? 13.638 -11.309 -18.198 1.00 94.75 80 THR A N 1
ATOM 648 C CA . THR A 1 80 ? 13.942 -12.314 -17.174 1.00 94.75 80 THR A CA 1
ATOM 649 C C . THR A 1 80 ? 13.715 -11.746 -15.778 1.00 94.75 80 THR A C 1
ATOM 651 O O . THR A 1 80 ? 13.803 -10.538 -15.547 1.00 94.75 80 THR A O 1
ATOM 654 N N . ARG A 1 81 ? 13.468 -12.631 -14.808 1.00 92.31 81 ARG A N 1
ATOM 655 C CA . ARG A 1 81 ? 13.323 -12.248 -13.397 1.00 92.31 81 ARG A CA 1
ATOM 656 C C . ARG A 1 81 ? 14.537 -11.470 -12.879 1.00 92.31 81 ARG A C 1
ATOM 658 O O . ARG A 1 81 ? 14.351 -10.514 -12.133 1.00 92.31 81 ARG A O 1
ATOM 665 N N . ASP A 1 82 ? 15.748 -11.832 -13.302 1.00 93.19 82 ASP A N 1
ATOM 666 C CA . ASP A 1 82 ? 16.974 -11.138 -12.893 1.00 93.19 82 ASP A CA 1
ATOM 667 C C . ASP A 1 82 ? 17.045 -9.716 -13.462 1.00 93.19 82 ASP A C 1
ATOM 669 O O . ASP A 1 82 ? 17.393 -8.786 -12.739 1.00 93.19 82 ASP A O 1
ATOM 673 N N . MET A 1 83 ? 16.650 -9.513 -14.725 1.00 94.62 83 MET A N 1
ATOM 674 C CA . MET A 1 83 ? 16.594 -8.178 -15.336 1.00 94.62 83 MET A CA 1
ATOM 675 C C . MET A 1 83 ? 15.591 -7.276 -14.614 1.00 94.62 83 MET A C 1
ATOM 677 O O . MET A 1 83 ? 15.932 -6.161 -14.220 1.00 94.62 83 MET A O 1
ATOM 681 N N . VAL A 1 84 ? 14.381 -7.791 -14.376 1.00 94.38 84 VAL A N 1
ATOM 682 C CA . VAL A 1 84 ? 13.314 -7.087 -13.648 1.00 94.38 84 VAL A CA 1
ATOM 683 C C . VAL A 1 84 ? 13.769 -6.738 -12.230 1.00 94.38 84 VAL A C 1
ATOM 685 O O . VAL A 1 84 ? 13.620 -5.599 -11.799 1.00 94.38 84 VAL A O 1
ATOM 688 N N . ARG A 1 85 ? 14.386 -7.684 -11.513 1.00 93.38 85 ARG A N 1
ATOM 689 C CA . ARG A 1 85 ? 14.893 -7.480 -10.148 1.00 93.38 85 ARG A CA 1
ATOM 690 C C . ARG A 1 85 ? 16.007 -6.439 -10.082 1.00 93.38 85 ARG A C 1
ATOM 692 O O . ARG A 1 85 ? 15.994 -5.598 -9.182 1.00 93.38 85 ARG A O 1
ATOM 699 N N . ASN A 1 86 ? 16.980 -6.514 -10.986 1.00 94.25 86 ASN A N 1
ATOM 700 C CA . ASN A 1 86 ? 18.120 -5.598 -11.001 1.00 94.25 86 ASN A CA 1
ATOM 701 C C . ASN A 1 86 ? 17.665 -4.169 -11.297 1.00 94.25 86 ASN A C 1
ATOM 703 O O . ASN A 1 86 ? 18.078 -3.233 -10.610 1.00 94.25 86 ASN A O 1
ATOM 707 N N . PHE A 1 87 ? 16.765 -4.010 -12.270 1.00 94.94 87 PHE A N 1
ATOM 708 C CA . PHE A 1 87 ? 16.179 -2.714 -12.589 1.00 94.94 87 PHE A CA 1
ATOM 709 C C . PHE A 1 87 ? 15.335 -2.180 -11.426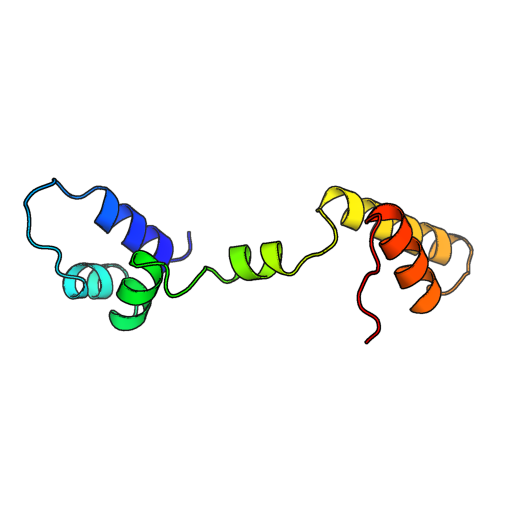 1.00 94.94 87 PHE A C 1
ATOM 711 O O . PHE A 1 87 ? 15.583 -1.073 -10.955 1.00 94.94 87 PHE A O 1
ATOM 718 N N . ALA A 1 88 ? 14.434 -3.001 -10.874 1.00 94.81 88 ALA A N 1
ATOM 719 C CA . ALA A 1 88 ? 13.619 -2.642 -9.714 1.00 94.81 88 ALA A CA 1
ATOM 720 C C . ALA A 1 88 ? 14.469 -2.235 -8.497 1.00 94.81 88 ALA A C 1
ATOM 722 O O . ALA A 1 88 ? 14.160 -1.250 -7.839 1.00 94.81 88 ALA A O 1
ATOM 723 N N . SER A 1 89 ? 15.572 -2.940 -8.215 1.00 94.88 89 SER A N 1
ATOM 724 C CA . SER A 1 89 ? 16.476 -2.580 -7.107 1.00 94.88 89 SER A CA 1
ATOM 725 C C . SER A 1 89 ? 17.190 -1.248 -7.350 1.00 94.88 89 SER A C 1
ATOM 727 O O . SER A 1 89 ? 17.476 -0.508 -6.412 1.00 94.88 89 SER A O 1
ATOM 729 N N . THR A 1 90 ? 17.483 -0.940 -8.616 1.00 94.81 90 THR A N 1
ATOM 730 C CA . THR A 1 90 ? 18.153 0.303 -9.011 1.00 94.81 90 THR A CA 1
ATOM 731 C C . THR A 1 90 ? 17.229 1.499 -8.806 1.00 94.81 90 THR A C 1
ATOM 733 O O . THR A 1 90 ? 17.631 2.462 -8.157 1.00 94.81 90 THR A O 1
ATOM 736 N N . ILE A 1 91 ? 15.988 1.422 -9.297 1.00 95.12 91 ILE A N 1
ATOM 737 C CA . ILE A 1 91 ? 15.011 2.513 -9.163 1.00 95.12 91 ILE A CA 1
ATOM 738 C C . ILE A 1 91 ? 14.495 2.658 -7.725 1.00 95.12 91 ILE A C 1
ATOM 740 O O . ILE A 1 91 ? 14.207 3.772 -7.302 1.00 95.12 91 ILE A O 1
ATOM 744 N N . ALA A 1 92 ? 14.419 1.563 -6.955 1.00 92.31 92 ALA A N 1
ATOM 745 C CA . ALA A 1 92 ? 14.024 1.585 -5.543 1.00 92.31 92 ALA A CA 1
ATOM 746 C C . ALA A 1 92 ? 15.106 2.162 -4.617 1.00 92.31 92 ALA A C 1
ATOM 748 O O . ALA A 1 92 ? 14.811 2.497 -3.474 1.00 92.31 92 ALA A O 1
ATOM 749 N N . HIS A 1 93 ? 16.363 2.228 -5.076 1.00 91.12 93 HIS A N 1
ATOM 750 C CA . HIS A 1 93 ? 17.543 2.490 -4.242 1.00 91.12 93 HIS A CA 1
ATOM 751 C C . HIS A 1 93 ? 17.709 1.522 -3.051 1.00 91.12 93 HIS A C 1
ATOM 753 O O . HIS A 1 93 ? 18.445 1.801 -2.105 1.00 91.12 93 HIS A O 1
ATOM 759 N N . GLU A 1 94 ? 17.073 0.352 -3.114 1.00 90.38 94 GLU A N 1
ATOM 760 C CA . GLU A 1 94 ? 17.159 -0.708 -2.115 1.00 90.38 94 GLU A CA 1
ATOM 761 C C . GLU A 1 94 ? 17.038 -2.090 -2.766 1.00 90.38 94 GLU A C 1
ATOM 763 O O . GLU A 1 94 ? 16.549 -2.238 -3.886 1.00 90.38 94 GLU A O 1
ATOM 768 N N . ARG A 1 95 ? 17.470 -3.145 -2.064 1.00 86.00 95 ARG A N 1
ATOM 769 C CA . ARG A 1 95 ? 17.288 -4.514 -2.565 1.00 86.00 95 ARG A CA 1
ATOM 770 C C . ARG A 1 95 ? 15.811 -4.893 -2.546 1.00 86.00 95 ARG A C 1
ATOM 772 O O . ARG A 1 95 ? 15.210 -5.016 -1.474 1.00 86.00 95 ARG A O 1
ATOM 779 N N . VAL A 1 96 ? 15.243 -5.169 -3.718 1.00 86.38 96 VAL A N 1
ATOM 780 C CA . VAL A 1 96 ? 13.931 -5.825 -3.819 1.00 86.38 96 VAL A CA 1
ATOM 781 C C . VAL A 1 96 ? 14.057 -7.338 -3.569 1.00 86.38 96 VAL A C 1
ATOM 783 O O . VAL A 1 96 ? 15.159 -7.879 -3.576 1.00 86.38 96 VAL A O 1
ATOM 786 N N . SER A 1 97 ? 12.941 -8.009 -3.257 1.00 77.06 97 SER A N 1
ATOM 787 C CA . SER A 1 97 ? 12.900 -9.388 -2.725 1.00 77.06 97 SER A CA 1
ATOM 788 C C . SER A 1 97 ? 13.807 -10.403 -3.451 1.00 77.06 97 SER A C 1
ATOM 790 O O . SER A 1 97 ? 13.845 -10.458 -4.684 1.00 77.06 97 SER A O 1
ATOM 792 N N . GLU A 1 98 ? 14.487 -11.254 -2.672 1.00 65.38 98 GLU A N 1
ATOM 793 C CA . GLU A 1 98 ? 15.374 -12.322 -3.168 1.00 65.38 98 GLU A CA 1
ATOM 794 C C . GLU A 1 98 ? 14.615 -13.601 -3.569 1.00 65.38 98 GLU A C 1
ATOM 796 O O . GLU A 1 98 ? 15.147 -14.424 -4.323 1.00 65.38 98 GLU A O 1
ATOM 801 N N . SER A 1 99 ? 13.362 -13.744 -3.120 1.00 59.25 99 SER A N 1
ATOM 802 C CA . SER A 1 99 ? 12.527 -14.936 -3.335 1.00 59.25 99 SER 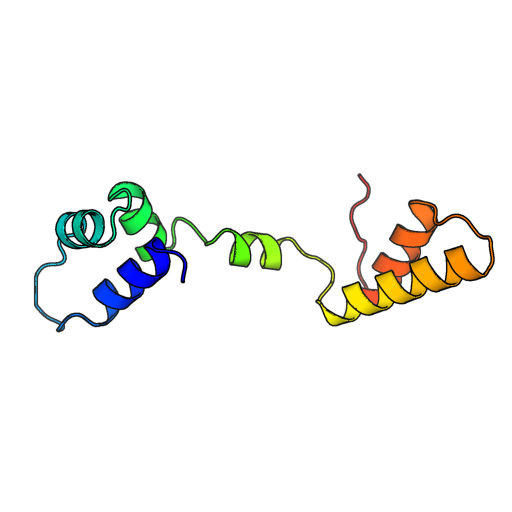A CA 1
ATOM 803 C C . SER A 1 99 ? 11.974 -15.064 -4.748 1.00 59.25 99 SER A C 1
ATOM 805 O O . SER A 1 99 ? 11.962 -14.072 -5.516 1.00 59.25 99 SER A O 1
#

Solvent-accessible surface area (backbone atoms only — not comparable to full-atom values): 6000 Å² total; per-residue (Å²): 128,58,54,62,58,53,39,44,50,56,63,71,70,50,71,94,82,68,84,89,54,61,58,63,47,16,64,74,48,75,43,60,44,70,58,47,53,34,40,70,70,64,75,42,76,53,74,64,58,51,49,56,75,66,48,79,57,54,75,69,51,48,50,52,50,50,53,50,47,51,51,33,48,76,72,72,40,81,79,44,72,66,58,55,46,54,52,49,20,60,74,52,76,43,88,60,83,91,123

Organism: NCBI:txid1469910

Mean predicted aligned error: 7.34 Å

InterPro domains:
  IPR006600 HTH CenpB-type DNA-binding domain [PF03221] (58-94)
  IPR006600 HTH CenpB-type DNA-binding domain [PS51253] (49-99)

Foldseek 3Di:
DPLLVVLLVVQVPDDPPDDDDLVVSCVVSVHDSVVSVCVNVVVDDDPVVVVVVVDLDDPVLVVVLVVVCVVCVVVVHHDDPVNSQVSSCVSSVHHDDPD

Sequence (99 aa):
MDPIDEAIEAINSREPGDKLVYQEYADFFEVDRSTLSQRHNGRQTSRNTKKAAQQKLNPQQEEELVLYIEDLTRRGLPPTRDMVRNFASTIAHERVSES